Protein AF-A0A061N9K5-F1 (afdb_monomer_lite)

Sequence (114 aa):
MNNAGWIVTFFIIPFMNFFLPLLAFLDVSKKMAIKQLGEKDKKQNSLIIFWWVFFLFSMLMTMSSGFFTVENATISMIQNDALTTSLSEFTLFIAGILAIFVVRNLTNQQSNRT

pLDDT: mean 79.04, std 12.86, range [46.88, 95.19]

Foldseek 3Di:
DDPPVVCCVPPVVVVCVLCVVLVVLQVLLQVLCCVPPNPPDSPRPVLSVLLSVLLVQLVVLLVVLVPPPDPDQDPVNVVSSVVSNVVSVVSNVVSVVSVVVSVVVSVVSVVVVD

Secondary structure (DSSP, 8-state):
--THHHHIIIIIHHHHHHHHHHHHHHHHHHHHHHHHH-TT-----HHHHHHHHHHHHHHHHHHHHHTT--TT--HHHHHHHHHHHHHHHHHHHHHHHHHHHHHHHHHHHHHTT-

Radius of gyration: 19.5 Å; chains: 1; bounding box: 40×44×58 Å

Structure (mmCIF, N/CA/C/O backbone):
data_AF-A0A061N9K5-F1
#
_entry.id   AF-A0A061N9K5-F1
#
loop_
_atom_site.group_PDB
_atom_site.id
_atom_site.type_symbol
_atom_site.label_atom_id
_atom_site.label_alt_id
_atom_site.label_comp_id
_atom_site.label_asym_id
_atom_site.label_entity_id
_atom_site.label_seq_id
_atom_site.pdbx_PDB_ins_code
_atom_site.Cartn_x
_atom_site.Cartn_y
_atom_site.Cartn_z
_atom_site.occupancy
_atom_site.B_iso_or_equiv
_atom_site.auth_seq_id
_atom_site.auth_comp_id
_atom_site.auth_asym_id
_atom_site.auth_atom_id
_atom_site.pdbx_PDB_model_num
ATOM 1 N N . MET A 1 1 ? -13.269 -33.797 -12.655 1.00 46.88 1 MET A N 1
ATOM 2 C CA . MET A 1 1 ? -12.303 -33.422 -11.599 1.00 46.88 1 MET A CA 1
ATOM 3 C C . MET A 1 1 ? -12.294 -31.908 -11.484 1.00 46.88 1 MET A C 1
ATOM 5 O O . MET A 1 1 ? -12.190 -31.236 -12.500 1.00 46.88 1 MET A O 1
ATOM 9 N N . ASN A 1 2 ? -12.532 -31.394 -10.277 1.00 54.44 2 ASN A N 1
ATOM 10 C CA . ASN A 1 2 ? -12.756 -29.976 -9.993 1.00 54.44 2 ASN A CA 1
ATOM 11 C C . ASN A 1 2 ? -11.505 -29.132 -10.294 1.00 54.44 2 ASN A C 1
ATOM 13 O O . ASN A 1 2 ? -10.597 -29.047 -9.473 1.00 54.44 2 ASN A O 1
ATOM 17 N N . ASN A 1 3 ? -11.503 -28.449 -11.441 1.00 58.41 3 ASN A N 1
ATOM 18 C CA . ASN A 1 3 ? -10.505 -27.437 -11.819 1.00 58.41 3 ASN A CA 1
ATOM 19 C C . ASN A 1 3 ? -10.537 -26.171 -10.935 1.00 58.41 3 ASN A C 1
ATOM 21 O O . ASN A 1 3 ? -9.719 -25.272 -11.106 1.00 58.41 3 ASN A O 1
ATOM 25 N N . ALA A 1 4 ? -11.464 -26.093 -9.976 1.00 65.94 4 ALA A N 1
ATOM 26 C CA . ALA A 1 4 ? -11.614 -24.946 -9.08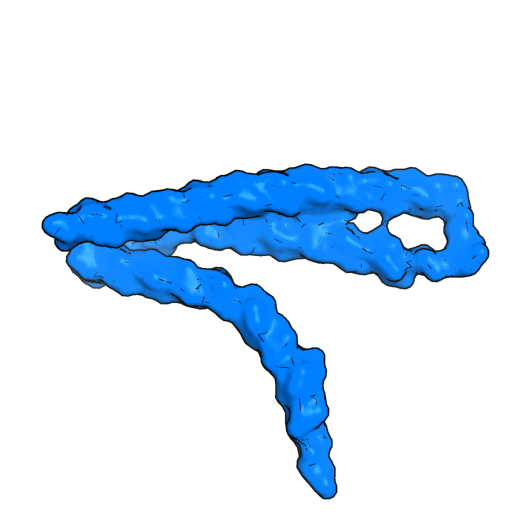8 1.00 65.94 4 ALA A CA 1
ATOM 27 C C . ALA A 1 4 ? -10.394 -24.726 -8.172 1.00 65.94 4 ALA A C 1
ATOM 29 O O . ALA A 1 4 ? -10.057 -23.582 -7.885 1.00 65.94 4 ALA A O 1
ATOM 30 N N . GLY A 1 5 ? -9.696 -25.793 -7.754 1.00 72.00 5 GLY A N 1
ATOM 31 C CA . GLY A 1 5 ? -8.554 -25.681 -6.834 1.00 72.00 5 GLY A CA 1
ATOM 32 C C . GLY A 1 5 ? -7.397 -24.849 -7.397 1.00 72.00 5 GLY A C 1
ATOM 33 O O . GLY A 1 5 ? -6.856 -23.996 -6.703 1.00 72.00 5 GLY A O 1
ATOM 34 N N . TRP A 1 6 ? -7.079 -25.021 -8.684 1.00 80.69 6 TRP A N 1
ATOM 35 C CA . TRP A 1 6 ? -6.009 -24.271 -9.348 1.00 80.69 6 TRP A CA 1
ATOM 36 C C . TRP A 1 6 ? -6.344 -22.785 -9.488 1.00 80.69 6 TRP A C 1
ATOM 38 O O . TRP A 1 6 ? -5.496 -21.936 -9.232 1.00 80.69 6 TRP A O 1
ATOM 48 N N . ILE A 1 7 ? -7.592 -22.451 -9.820 1.00 78.81 7 ILE A N 1
ATOM 49 C CA . ILE A 1 7 ? -8.024 -21.052 -9.941 1.00 78.81 7 ILE A CA 1
ATOM 50 C C . ILE A 1 7 ? -7.909 -20.335 -8.589 1.00 78.81 7 ILE A C 1
ATOM 52 O O . ILE A 1 7 ? -7.409 -19.211 -8.512 1.00 78.81 7 ILE A O 1
ATOM 56 N N . VAL A 1 8 ? -8.322 -21.008 -7.512 1.00 74.94 8 VAL A N 1
ATOM 57 C CA . VAL A 1 8 ? -8.235 -20.464 -6.154 1.00 74.94 8 VAL A CA 1
ATOM 58 C C . VAL A 1 8 ? -6.778 -20.203 -5.768 1.00 74.94 8 VAL A C 1
ATOM 60 O O . VAL A 1 8 ? -6.454 -19.098 -5.335 1.00 74.94 8 VAL A O 1
ATOM 63 N N . THR A 1 9 ? -5.889 -21.178 -5.963 1.00 80.69 9 THR A N 1
ATOM 64 C CA . THR A 1 9 ? -4.486 -21.065 -5.545 1.00 80.69 9 THR A CA 1
ATOM 65 C C . THR A 1 9 ? -3.685 -20.066 -6.380 1.00 80.69 9 THR A C 1
ATOM 67 O O . THR A 1 9 ? -2.907 -19.305 -5.811 1.00 80.69 9 THR A O 1
ATOM 70 N N . PHE A 1 10 ? -3.874 -20.035 -7.703 1.00 81.75 10 PHE A N 1
ATOM 71 C CA . PHE A 1 10 ? -3.048 -19.211 -8.596 1.00 81.75 10 PHE A CA 1
ATOM 72 C C . PHE A 1 10 ? -3.550 -17.780 -8.775 1.00 81.75 10 PHE A C 1
ATOM 74 O O . PHE A 1 10 ? -2.741 -16.894 -9.030 1.00 81.75 10 PHE A O 1
ATOM 81 N N . PHE A 1 11 ? -4.854 -17.534 -8.631 1.00 80.50 11 PHE A N 1
ATOM 82 C CA . PHE A 1 11 ? -5.424 -16.214 -8.912 1.00 80.50 11 PHE A CA 1
ATOM 83 C C . PHE A 1 11 ? -6.065 -15.587 -7.679 1.00 80.50 11 PHE A C 1
ATOM 85 O O . PHE A 1 11 ? -5.757 -14.445 -7.344 1.00 80.50 11 PHE A O 1
ATOM 92 N N . ILE A 1 12 ? -6.916 -16.328 -6.964 1.00 83.69 12 ILE A N 1
ATOM 93 C CA . ILE A 1 12 ? -7.702 -15.750 -5.864 1.00 83.69 12 ILE A CA 1
ATOM 94 C C . ILE A 1 12 ? -6.822 -15.447 -4.647 1.00 83.69 12 ILE A C 1
ATOM 96 O O . ILE A 1 12 ? -6.889 -14.340 -4.119 1.00 83.69 12 ILE A O 1
ATOM 100 N N . ILE A 1 13 ? -5.985 -16.391 -4.203 1.00 83.31 13 ILE A N 1
ATOM 101 C CA . ILE A 1 13 ? -5.138 -16.194 -3.013 1.00 83.31 13 ILE A CA 1
ATOM 102 C C . ILE A 1 13 ? -4.158 -15.020 -3.199 1.00 83.31 13 ILE A C 1
ATOM 104 O O . ILE A 1 13 ? -4.137 -14.146 -2.329 1.00 83.31 13 ILE A O 1
ATOM 108 N N . PRO A 1 14 ? -3.388 -14.919 -4.303 1.00 83.81 14 PRO A N 1
ATOM 109 C CA . PRO A 1 14 ? -2.489 -13.785 -4.512 1.00 83.81 14 PRO A CA 1
ATOM 110 C C . PRO A 1 14 ? -3.231 -12.451 -4.598 1.00 83.81 14 PRO A C 1
ATOM 112 O O . PRO A 1 14 ? -2.803 -11.474 -3.988 1.00 83.81 14 PRO A O 1
ATOM 115 N N . PHE A 1 15 ? -4.375 -12.418 -5.290 1.00 84.94 15 PHE A N 1
ATOM 116 C CA . PHE A 1 15 ? -5.197 -11.216 -5.398 1.00 84.94 15 PHE A CA 1
ATOM 117 C C . PHE A 1 15 ? -5.719 -10.760 -4.030 1.00 84.94 15 PHE A C 1
ATOM 119 O O . PHE A 1 15 ? -5.615 -9.589 -3.676 1.00 84.94 15 PHE A O 1
ATOM 126 N N . MET A 1 16 ? -6.227 -11.681 -3.210 1.00 86.19 16 MET A N 1
ATOM 127 C CA . MET A 1 16 ? -6.693 -11.351 -1.862 1.00 86.19 16 MET A CA 1
ATOM 128 C C . MET A 1 16 ? -5.546 -10.902 -0.953 1.00 86.19 16 MET A C 1
ATOM 130 O O . MET A 1 16 ? -5.685 -9.898 -0.258 1.00 86.19 16 MET A O 1
ATOM 134 N N . ASN A 1 17 ? -4.399 -11.586 -0.997 1.00 85.75 17 ASN A N 1
ATOM 135 C CA . ASN A 1 17 ? -3.196 -11.192 -0.257 1.00 85.75 17 ASN A CA 1
ATOM 136 C C . ASN A 1 17 ? -2.686 -9.812 -0.662 1.00 85.75 17 ASN A C 1
ATOM 138 O O . ASN A 1 17 ? -2.147 -9.096 0.179 1.00 85.75 17 ASN A O 1
ATOM 142 N N . PHE A 1 18 ? -2.911 -9.417 -1.912 1.00 87.38 18 PHE A N 1
ATOM 143 C CA . PHE A 1 18 ? -2.606 -8.077 -2.368 1.00 87.38 18 PHE A CA 1
ATOM 144 C C . PHE A 1 18 ? -3.501 -7.030 -1.689 1.00 87.38 18 PHE A C 1
ATOM 146 O O . PHE A 1 18 ? -2.978 -6.092 -1.113 1.00 87.38 18 PHE A O 1
ATOM 153 N N . PHE A 1 19 ? -4.828 -7.186 -1.651 1.00 90.19 19 PHE A N 1
ATOM 154 C CA . PHE A 1 19 ? -5.716 -6.178 -1.034 1.00 90.19 19 PHE A CA 1
ATOM 155 C C . PHE A 1 19 ? -5.836 -6.265 0.496 1.00 90.19 19 PHE A C 1
ATOM 157 O O . PHE A 1 19 ? -6.345 -5.337 1.132 1.00 90.19 19 PHE A O 1
ATOM 164 N N . LEU A 1 20 ? -5.380 -7.360 1.106 1.00 89.56 20 LEU A N 1
ATOM 165 C CA . LEU A 1 20 ? -5.501 -7.608 2.544 1.00 89.56 20 LEU A CA 1
ATOM 166 C C . LEU A 1 20 ? -4.926 -6.485 3.429 1.00 89.56 20 LEU A C 1
ATOM 168 O O . LEU A 1 20 ? -5.634 -6.057 4.343 1.00 89.56 20 LEU A O 1
ATOM 172 N N . PRO A 1 21 ? -3.716 -5.949 3.174 1.00 86.19 21 PRO A N 1
ATOM 173 C CA . PRO A 1 21 ? -3.168 -4.836 3.946 1.00 86.19 21 PRO A CA 1
ATOM 174 C C . PRO A 1 21 ? -4.072 -3.595 3.946 1.00 86.19 21 PRO A C 1
ATOM 176 O O . PRO A 1 21 ? -4.321 -3.014 5.003 1.00 86.19 21 PRO A O 1
ATOM 179 N N . LEU A 1 22 ? -4.626 -3.220 2.786 1.00 90.62 22 LEU A N 1
ATOM 180 C CA . LEU A 1 22 ? -5.566 -2.100 2.672 1.00 90.62 22 LEU A CA 1
ATOM 181 C C . LEU A 1 22 ? -6.813 -2.340 3.527 1.00 90.62 22 LEU A C 1
ATOM 183 O O . LEU A 1 22 ? -7.204 -1.480 4.318 1.00 90.62 22 LEU A O 1
ATOM 187 N N . LEU A 1 23 ? -7.442 -3.506 3.359 1.00 89.62 23 LEU A N 1
ATOM 188 C CA . LEU A 1 23 ? -8.670 -3.856 4.070 1.00 89.62 23 LEU A CA 1
ATOM 189 C C . LEU A 1 23 ? -8.446 -3.886 5.584 1.00 89.62 23 LEU A C 1
ATOM 191 O O . LEU A 1 23 ? -9.265 -3.350 6.329 1.00 89.62 23 LEU A O 1
ATOM 195 N N . ALA A 1 24 ? -7.318 -4.442 6.031 1.00 89.19 24 ALA A N 1
ATOM 196 C CA . ALA A 1 24 ? -6.946 -4.488 7.437 1.00 89.19 24 ALA A CA 1
ATOM 197 C C . ALA A 1 24 ? -6.788 -3.079 8.025 1.00 89.19 24 ALA A C 1
ATOM 199 O O . ALA A 1 24 ? -7.400 -2.771 9.046 1.00 89.19 24 ALA A O 1
ATOM 200 N N . PHE A 1 25 ? -6.035 -2.187 7.373 1.00 88.12 25 PHE A N 1
ATOM 201 C CA . PHE A 1 25 ? -5.854 -0.821 7.873 1.00 88.12 25 PHE A CA 1
ATOM 202 C C . PHE A 1 25 ? -7.154 -0.009 7.870 1.00 88.12 25 PHE A C 1
ATOM 204 O O . PHE A 1 25 ? -7.408 0.743 8.816 1.00 88.12 25 PHE A O 1
ATOM 211 N N . LEU A 1 26 ? -8.003 -0.173 6.853 1.00 88.75 26 LEU A N 1
ATOM 212 C CA . LEU A 1 26 ? -9.316 0.473 6.808 1.00 88.75 26 LEU A CA 1
ATOM 213 C C . LEU A 1 26 ? -10.251 -0.042 7.908 1.00 88.75 26 LEU A C 1
ATOM 215 O O . LEU A 1 26 ? -10.934 0.764 8.539 1.00 88.75 26 LEU A O 1
ATOM 219 N N . ASP A 1 27 ? -10.276 -1.351 8.169 1.00 86.69 27 ASP A N 1
ATOM 220 C CA . ASP A 1 27 ? -11.081 -1.939 9.244 1.00 86.69 27 ASP A CA 1
ATOM 221 C C . ASP A 1 27 ?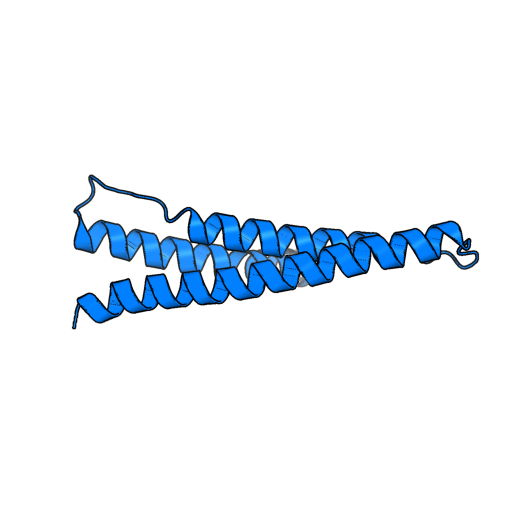 -10.615 -1.450 10.620 1.00 86.69 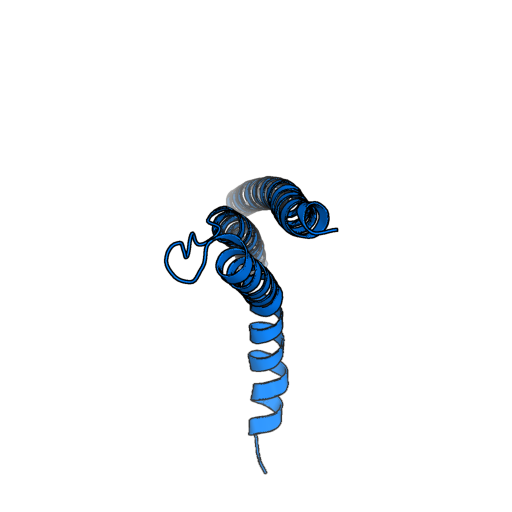27 ASP A C 1
ATOM 223 O O . ASP A 1 27 ? -11.420 -0.990 11.433 1.00 86.69 27 ASP A O 1
ATOM 227 N N . VAL A 1 28 ? -9.300 -1.448 10.847 1.00 86.00 28 VAL A N 1
ATOM 228 C CA . VAL A 1 28 ? -8.662 -0.907 12.052 1.00 86.00 28 VAL A CA 1
ATOM 229 C C . VAL A 1 28 ? -9.035 0.568 12.235 1.00 86.00 28 VAL A C 1
ATOM 231 O O . VAL A 1 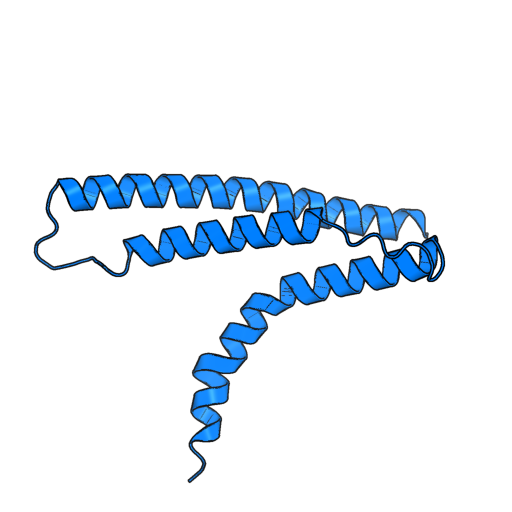28 ? -9.549 0.942 13.289 1.00 86.00 28 VAL A O 1
ATOM 234 N N . SER A 1 29 ? -8.888 1.395 11.197 1.00 84.12 29 SER A N 1
ATOM 235 C CA . SER A 1 29 ? -9.260 2.815 11.232 1.00 84.12 29 SER A CA 1
ATOM 236 C C . SER A 1 29 ? -10.756 3.030 11.486 1.00 84.12 29 SER A C 1
ATOM 238 O O . SER A 1 29 ? -11.130 3.904 12.268 1.00 84.12 29 SER A O 1
ATOM 240 N N . LYS A 1 30 ? -11.628 2.223 10.874 1.00 81.75 30 LYS A N 1
ATOM 241 C CA . LYS A 1 30 ? -13.083 2.314 11.044 1.00 81.75 30 LYS A CA 1
ATOM 242 C C . LYS A 1 30 ? -13.505 1.945 12.463 1.00 81.75 30 LYS A C 1
ATOM 244 O O . LYS A 1 30 ? -14.255 2.690 13.093 1.00 81.75 30 LYS A O 1
ATOM 249 N N . LYS A 1 31 ? -13.007 0.821 12.984 1.00 80.88 31 LYS A N 1
ATOM 250 C CA . LYS A 1 31 ? -13.235 0.396 14.374 1.00 80.88 31 LYS A CA 1
ATOM 251 C C . LYS A 1 31 ? -12.726 1.446 15.359 1.00 80.88 31 LYS A C 1
ATOM 253 O O . LYS A 1 31 ? -13.337 1.664 16.403 1.00 80.88 31 LYS A O 1
ATOM 258 N N . MET A 1 32 ? -11.632 2.128 15.021 1.00 76.56 32 MET A N 1
ATOM 259 C CA . MET A 1 32 ? -11.108 3.229 15.821 1.00 76.56 32 MET A CA 1
ATOM 260 C C . MET A 1 32 ? -12.016 4.454 15.823 1.00 76.56 32 MET A C 1
ATOM 262 O O . MET A 1 32 ? -12.288 4.953 16.915 1.00 76.56 32 MET A O 1
ATOM 266 N N . ALA A 1 33 ? -12.498 4.890 14.658 1.00 73.06 33 ALA A N 1
ATOM 267 C CA . ALA A 1 33 ? -13.370 6.054 14.519 1.00 73.06 33 ALA A CA 1
ATOM 268 C C . ALA A 1 33 ? -14.706 5.867 15.257 1.00 73.06 33 ALA A C 1
ATOM 270 O O . ALA A 1 33 ? -15.095 6.722 16.049 1.00 73.06 33 ALA A O 1
ATOM 271 N N . ILE A 1 34 ? -15.351 4.704 15.088 1.00 73.50 34 ILE A N 1
ATOM 272 C CA . ILE A 1 34 ? -16.622 4.373 15.760 1.00 73.50 34 ILE A CA 1
ATOM 273 C C . ILE A 1 34 ? -16.476 4.445 17.287 1.00 73.50 34 ILE A C 1
ATOM 275 O O . ILE A 1 34 ? -17.367 4.939 17.973 1.00 73.50 34 ILE A O 1
ATOM 279 N N . LYS A 1 35 ? -15.338 3.987 17.824 1.00 69.25 35 LYS A N 1
ATOM 280 C CA . LYS A 1 35 ? -15.081 3.962 19.270 1.00 69.25 35 LYS A CA 1
ATOM 281 C C . LYS A 1 35 ? -14.754 5.344 19.863 1.00 69.25 35 LYS A C 1
ATOM 283 O O . LYS A 1 35 ? -14.957 5.525 21.056 1.00 69.25 35 LYS A O 1
ATOM 288 N N . GLN A 1 36 ? -14.235 6.290 19.073 1.00 66.50 36 GLN A N 1
ATOM 289 C CA . GLN A 1 36 ? -13.831 7.625 19.550 1.00 66.50 36 GLN A CA 1
ATOM 290 C C . GLN A 1 36 ? -14.899 8.709 19.364 1.00 66.50 36 GLN A C 1
ATOM 292 O O . GLN A 1 36 ? -15.001 9.586 20.213 1.00 66.50 36 GLN A O 1
ATOM 297 N N . LEU A 1 37 ? -15.675 8.671 18.277 1.00 62.69 37 LEU A N 1
ATOM 298 C CA . LEU A 1 37 ? -16.591 9.762 17.904 1.00 62.69 37 LEU A CA 1
ATOM 299 C C . LEU A 1 37 ? -18.073 9.340 17.881 1.00 62.69 37 LEU A C 1
ATOM 301 O O . LEU A 1 37 ? -18.952 10.153 17.603 1.00 62.69 37 LEU A O 1
ATOM 305 N N . GLY A 1 38 ? -18.373 8.068 18.168 1.00 61.22 38 GLY A N 1
ATOM 306 C CA . GLY A 1 38 ? -19.690 7.488 17.899 1.00 61.22 38 GLY A CA 1
ATOM 307 C C . GLY A 1 38 ? -19.947 7.322 16.394 1.00 61.22 38 GLY A C 1
ATOM 308 O O . GLY A 1 38 ? -19.152 7.738 15.553 1.00 61.22 38 GLY A O 1
ATOM 309 N N . GLU A 1 39 ? -21.062 6.686 16.016 1.00 57.94 39 GLU A N 1
ATOM 310 C CA . GLU A 1 39 ? -21.348 6.325 14.611 1.00 57.94 39 GLU A CA 1
ATOM 311 C C . GLU A 1 39 ? -21.408 7.507 13.624 1.00 57.94 39 GLU A C 1
ATOM 313 O O . GLU A 1 39 ? -21.353 7.281 12.411 1.00 57.94 39 GLU A O 1
ATOM 318 N N . LYS A 1 40 ? -21.528 8.747 14.117 1.00 54.03 40 LYS A N 1
ATOM 319 C CA . LYS A 1 40 ? -21.800 9.934 13.297 1.00 54.03 40 LYS A CA 1
ATOM 320 C C . LYS A 1 40 ? -20.592 10.474 12.528 1.00 54.03 40 LYS A C 1
ATOM 322 O O . LYS A 1 40 ? -20.804 11.008 11.446 1.00 54.03 40 LYS A O 1
ATOM 327 N N . ASP A 1 41 ? -19.360 10.250 12.987 1.00 53.00 41 ASP A N 1
ATOM 328 C CA . ASP A 1 41 ? -18.151 10.717 12.289 1.00 53.00 41 ASP A CA 1
ATOM 329 C C . ASP A 1 41 ? -17.310 9.548 11.763 1.00 53.00 41 ASP A C 1
ATOM 331 O O . ASP A 1 41 ? -16.210 9.238 12.227 1.00 53.00 41 ASP A O 1
ATOM 335 N N . LYS A 1 42 ? -17.822 8.894 10.715 1.00 56.62 42 LYS A N 1
ATOM 336 C CA . LYS A 1 42 ? -17.039 7.976 9.872 1.00 56.62 42 LYS A CA 1
ATOM 337 C C . LYS A 1 42 ? -16.081 8.772 8.985 1.00 56.62 42 LYS A C 1
ATOM 339 O O . LYS A 1 42 ? -16.235 8.804 7.765 1.00 56.62 42 LYS A O 1
ATOM 344 N N . LYS A 1 43 ? -15.072 9.422 9.567 1.00 59.62 43 LYS A N 1
ATOM 345 C CA . LYS A 1 43 ? -14.015 10.037 8.759 1.00 59.62 43 LYS A CA 1
ATOM 346 C C . LYS A 1 43 ? -13.094 8.932 8.249 1.00 59.62 43 LYS A C 1
ATOM 348 O O . LYS A 1 43 ? -12.243 8.420 8.971 1.00 59.62 43 LYS A O 1
ATOM 353 N N . GLN A 1 44 ? -13.320 8.513 7.008 1.00 62.81 44 GLN A N 1
ATOM 354 C CA . GLN A 1 44 ? -12.474 7.540 6.328 1.00 62.81 44 GLN A CA 1
ATOM 355 C C . GLN A 1 44 ? -11.058 8.122 6.220 1.00 62.81 44 GLN A C 1
ATOM 357 O O . GLN A 1 44 ? -10.882 9.255 5.767 1.00 62.81 44 GLN A O 1
ATOM 362 N N . ASN A 1 45 ? -10.052 7.385 6.694 1.00 74.94 45 ASN A N 1
ATOM 363 C CA . ASN A 1 45 ? -8.681 7.882 6.742 1.00 74.94 45 ASN A CA 1
ATOM 364 C C . ASN A 1 45 ? -8.078 7.882 5.329 1.00 74.94 45 ASN A C 1
ATOM 366 O O . ASN A 1 45 ? -7.521 6.880 4.875 1.00 74.94 45 ASN A O 1
ATOM 370 N N . SER A 1 46 ? -8.223 9.011 4.628 1.00 83.94 46 SER A N 1
ATOM 371 C CA . SER A 1 46 ? -7.755 9.216 3.252 1.00 83.94 46 SER A CA 1
ATOM 372 C C . SER A 1 46 ? -6.267 8.912 3.080 1.00 83.94 46 SER A C 1
ATOM 374 O O . SER A 1 46 ? -5.864 8.468 2.011 1.00 83.94 46 SER A O 1
ATOM 376 N N . LEU A 1 47 ? -5.465 9.055 4.140 1.00 87.94 47 LEU A N 1
ATOM 377 C CA . LEU A 1 47 ? -4.042 8.714 4.153 1.00 87.94 47 LEU A CA 1
ATOM 378 C C . LEU A 1 47 ? -3.786 7.236 3.802 1.00 87.94 47 LEU A C 1
ATOM 380 O O . LEU A 1 47 ? -2.847 6.939 3.070 1.00 87.94 47 LEU A O 1
ATOM 384 N N . ILE A 1 48 ? -4.636 6.319 4.280 1.00 89.00 48 ILE A N 1
ATOM 385 C CA . ILE A 1 48 ? -4.533 4.878 3.985 1.00 89.00 48 ILE A CA 1
ATOM 386 C C . ILE A 1 48 ? -4.791 4.632 2.495 1.00 89.00 48 ILE A C 1
ATOM 388 O O . ILE A 1 48 ? -4.095 3.844 1.860 1.00 89.00 48 ILE A O 1
ATOM 392 N N . ILE A 1 49 ? -5.771 5.339 1.925 1.00 90.25 49 ILE A N 1
ATOM 393 C CA . ILE A 1 49 ? -6.109 5.237 0.503 1.00 90.25 49 ILE A CA 1
ATOM 394 C C . ILE A 1 49 ? -4.965 5.801 -0.346 1.00 90.25 49 ILE A C 1
ATOM 396 O O . ILE A 1 49 ? -4.539 5.144 -1.288 1.00 90.25 49 ILE A O 1
ATOM 400 N N . PHE A 1 50 ? -4.422 6.971 0.010 1.00 91.50 50 PHE A N 1
ATOM 401 C CA . PHE A 1 50 ? -3.276 7.557 -0.690 1.00 91.50 50 PHE A CA 1
ATOM 402 C C . PHE A 1 50 ? -2.061 6.638 -0.661 1.00 91.50 50 PHE A C 1
ATOM 404 O O . PHE A 1 50 ? -1.492 6.360 -1.711 1.00 91.50 50 PHE A O 1
ATOM 411 N N . TRP A 1 51 ? -1.699 6.115 0.512 1.00 93.75 51 TRP A N 1
ATOM 412 C CA . TRP A 1 51 ? -0.628 5.129 0.636 1.00 93.75 51 TRP A CA 1
ATOM 413 C C . TRP A 1 51 ? -0.817 3.965 -0.346 1.00 93.75 51 TRP A C 1
ATOM 415 O O . TRP A 1 51 ? 0.094 3.635 -1.104 1.00 93.75 51 TRP A O 1
ATOM 425 N N . TRP A 1 52 ? -2.020 3.389 -0.370 1.00 93.19 52 TRP A N 1
ATOM 426 C CA . TRP A 1 52 ? -2.315 2.240 -1.213 1.00 93.19 52 TRP A CA 1
ATOM 427 C C . TRP A 1 52 ? -2.276 2.556 -2.706 1.00 93.19 52 TRP A C 1
ATOM 429 O O . TRP A 1 52 ? -1.748 1.771 -3.488 1.00 93.19 52 TRP A O 1
ATOM 439 N N . VAL A 1 53 ? -2.799 3.715 -3.109 1.00 92.56 53 VAL A N 1
ATOM 440 C CA . VAL A 1 53 ? -2.781 4.159 -4.508 1.00 92.56 53 VAL A CA 1
ATOM 441 C C . VAL A 1 53 ? -1.349 4.385 -4.990 1.00 92.56 53 VAL A C 1
ATOM 443 O O . VAL A 1 53 ? -1.008 3.926 -6.075 1.00 92.56 53 VAL A O 1
ATOM 446 N N . PHE A 1 54 ? -0.495 5.031 -4.190 1.00 91.62 54 PHE A N 1
ATOM 447 C CA . PHE A 1 54 ? 0.917 5.229 -4.544 1.00 91.62 54 PHE A CA 1
ATOM 448 C C . PHE A 1 54 ? 1.675 3.900 -4.627 1.00 91.62 54 PHE A C 1
ATOM 450 O O . PHE A 1 54 ? 2.440 3.682 -5.565 1.00 91.62 54 PHE A O 1
ATOM 457 N N . PHE A 1 55 ? 1.421 2.985 -3.689 1.00 90.94 55 PHE A N 1
ATOM 458 C CA . PHE A 1 55 ? 1.989 1.641 -3.734 1.00 90.94 55 PHE A CA 1
ATOM 459 C C . PHE A 1 55 ? 1.564 0.887 -5.005 1.00 90.94 55 PHE A C 1
ATOM 461 O O . PHE A 1 55 ? 2.419 0.413 -5.754 1.00 90.94 55 PHE A O 1
ATOM 468 N N . LEU A 1 56 ? 0.262 0.851 -5.307 1.00 91.75 56 LEU A N 1
ATOM 469 C CA . LEU A 1 56 ? -0.276 0.227 -6.518 1.00 91.75 56 LEU A CA 1
ATOM 470 C C . LEU A 1 56 ? 0.321 0.849 -7.785 1.00 91.75 56 LEU A C 1
ATOM 472 O O . LEU A 1 56 ? 0.711 0.128 -8.698 1.00 91.75 56 LEU A O 1
ATOM 476 N N . PHE A 1 57 ? 0.413 2.178 -7.837 1.00 89.44 57 PHE A N 1
ATOM 477 C CA . PHE A 1 57 ? 0.968 2.890 -8.983 1.00 89.44 57 PHE A CA 1
ATOM 478 C C . PHE A 1 57 ? 2.431 2.517 -9.230 1.00 89.44 57 PHE A C 1
ATOM 480 O O . PHE A 1 57 ? 2.789 2.221 -10.368 1.00 89.44 57 PHE A O 1
ATOM 487 N N . SER A 1 58 ? 3.256 2.456 -8.177 1.00 88.50 58 SER A N 1
ATOM 488 C CA . SER A 1 58 ? 4.646 2.000 -8.309 1.00 88.50 58 SER A CA 1
ATOM 489 C C . SER A 1 58 ? 4.714 0.576 -8.868 1.00 88.50 58 SER A C 1
ATOM 491 O O . SER A 1 58 ? 5.411 0.314 -9.844 1.00 88.50 58 SER A O 1
ATOM 493 N N . MET A 1 59 ? 3.887 -0.333 -8.351 1.00 86.06 59 MET A N 1
ATOM 494 C CA . MET A 1 59 ? 3.857 -1.712 -8.826 1.00 86.06 59 MET A CA 1
ATOM 495 C C . MET A 1 59 ? 3.459 -1.806 -10.306 1.00 86.06 59 MET A C 1
ATOM 497 O O . MET A 1 59 ? 4.114 -2.518 -11.065 1.00 86.06 59 MET A O 1
ATOM 501 N N . LEU A 1 60 ? 2.425 -1.073 -10.734 1.00 87.50 60 LEU A N 1
ATOM 502 C CA . LEU A 1 60 ? 1.981 -1.051 -12.132 1.00 87.50 60 LEU A CA 1
ATOM 503 C C . LEU A 1 60 ? 3.067 -0.510 -13.069 1.00 87.50 60 LEU A C 1
ATOM 505 O O . LEU A 1 60 ? 3.279 -1.075 -14.142 1.00 87.50 60 LEU A O 1
ATOM 509 N N . MET A 1 61 ? 3.788 0.532 -12.647 1.00 83.94 61 MET A N 1
ATOM 510 C CA . MET A 1 61 ? 4.912 1.077 -13.410 1.00 83.94 61 MET A CA 1
ATOM 511 C C . MET A 1 61 ? 6.032 0.045 -13.572 1.00 83.94 61 MET A C 1
ATOM 513 O O . MET A 1 61 ? 6.504 -0.162 -14.687 1.00 83.94 61 MET A O 1
ATOM 517 N N . THR A 1 62 ? 6.385 -0.689 -12.513 1.00 81.50 62 THR A N 1
ATOM 518 C CA . THR A 1 62 ? 7.375 -1.779 -12.596 1.00 81.50 62 THR A CA 1
ATOM 519 C C . THR A 1 62 ? 6.914 -2.935 -13.483 1.00 81.50 62 THR A C 1
ATOM 521 O O . THR A 1 62 ? 7.709 -3.514 -14.214 1.00 81.50 62 THR A O 1
ATOM 524 N N . MET A 1 63 ? 5.631 -3.304 -13.444 1.00 77.06 63 MET A N 1
ATOM 525 C CA . MET A 1 63 ? 5.124 -4.387 -14.295 1.00 77.06 63 MET A CA 1
ATOM 526 C C . MET A 1 63 ? 5.134 -4.010 -15.781 1.00 77.06 63 MET A C 1
ATOM 528 O O . MET A 1 63 ? 5.256 -4.892 -16.629 1.00 77.06 63 MET A O 1
ATOM 532 N N . SER A 1 64 ? 5.034 -2.716 -16.102 1.00 72.44 64 SER A N 1
ATOM 533 C CA . SER A 1 64 ? 5.036 -2.237 -17.486 1.00 72.44 64 SER A CA 1
ATOM 534 C C . SER A 1 64 ? 6.404 -2.331 -18.175 1.00 72.44 64 SER A C 1
ATOM 536 O O . SER A 1 64 ? 6.438 -2.548 -19.384 1.00 72.44 64 SER A O 1
ATOM 538 N N . SER A 1 65 ? 7.516 -2.260 -17.432 1.00 63.25 65 SER A N 1
ATOM 539 C CA . SER A 1 65 ? 8.874 -2.366 -17.994 1.00 63.25 65 SER A CA 1
ATOM 540 C C . SER A 1 65 ? 9.308 -3.816 -18.254 1.00 63.25 65 SER A C 1
ATOM 542 O O . SER A 1 65 ? 10.048 -4.092 -19.191 1.00 63.25 65 SER A O 1
ATOM 544 N N . GLY A 1 66 ? 8.806 -4.783 -17.477 1.00 55.31 66 GLY A N 1
ATOM 545 C CA . GLY A 1 66 ? 9.181 -6.198 -17.613 1.00 55.31 66 GLY A CA 1
ATOM 546 C C . GLY A 1 66 ? 8.474 -6.971 -18.736 1.00 55.31 66 GLY A C 1
ATOM 547 O O . GLY A 1 66 ? 8.923 -8.055 -19.094 1.00 55.31 66 GLY A O 1
ATOM 548 N N . PHE A 1 67 ? 7.372 -6.450 -19.287 1.00 53.78 67 PHE A N 1
ATOM 549 C CA . PHE A 1 67 ? 6.531 -7.174 -20.256 1.00 53.78 67 PHE A CA 1
ATOM 550 C C . PHE A 1 67 ? 7.000 -7.035 -21.718 1.00 53.78 67 PHE A C 1
ATOM 552 O O . PHE A 1 67 ? 6.595 -7.824 -22.569 1.00 53.78 67 PHE A O 1
ATOM 559 N N . PHE A 1 68 ? 7.850 -6.045 -22.016 1.00 52.66 68 PHE A N 1
ATOM 560 C CA . PHE A 1 68 ? 8.301 -5.703 -23.373 1.00 52.66 68 PHE A CA 1
ATOM 561 C C . PHE A 1 68 ? 9.790 -5.984 -23.625 1.00 52.66 68 PHE A C 1
ATOM 563 O O . PHE A 1 68 ? 10.358 -5.443 -24.574 1.00 52.66 68 PHE A O 1
ATOM 570 N N . THR A 1 69 ? 10.433 -6.845 -22.832 1.00 54.47 69 THR A N 1
ATOM 571 C CA . THR A 1 69 ? 11.798 -7.335 -23.094 1.00 54.47 69 THR A CA 1
ATOM 572 C C . THR A 1 69 ? 11.808 -8.256 -24.318 1.00 54.47 69 THR A C 1
ATOM 574 O O . THR A 1 69 ? 11.874 -9.478 -24.236 1.00 54.47 69 THR A O 1
ATOM 577 N N . VAL A 1 70 ? 11.690 -7.642 -25.492 1.00 58.19 70 VAL A N 1
ATOM 578 C CA . VAL A 1 70 ? 11.822 -8.282 -26.797 1.00 58.19 70 VAL A CA 1
ATOM 579 C C . VAL A 1 70 ? 13.311 -8.386 -27.119 1.00 58.19 70 VAL A C 1
ATOM 581 O O . VAL A 1 70 ? 14.073 -7.450 -26.887 1.00 58.19 70 VAL A O 1
ATOM 584 N N . GLU A 1 71 ? 13.713 -9.509 -27.707 1.00 56.50 71 GLU A N 1
ATOM 585 C CA . GLU A 1 71 ? 15.085 -9.890 -28.090 1.00 56.50 71 GLU A CA 1
ATOM 586 C C . GLU A 1 71 ? 15.832 -8.847 -28.969 1.00 56.50 71 GLU A C 1
ATOM 588 O O . GLU A 1 71 ? 17.043 -8.932 -29.132 1.00 56.50 71 GLU A O 1
ATOM 593 N N . ASN A 1 72 ? 15.134 -7.809 -29.461 1.00 59.97 72 ASN A N 1
ATOM 594 C CA . ASN A 1 72 ? 15.658 -6.670 -30.231 1.00 59.97 72 ASN A CA 1
ATOM 595 C C . ASN A 1 72 ? 15.344 -5.308 -29.571 1.00 59.97 72 ASN A C 1
ATOM 597 O O . ASN A 1 72 ? 14.840 -4.388 -30.226 1.00 59.97 72 ASN A O 1
ATOM 601 N N . ALA A 1 73 ? 15.588 -5.170 -28.267 1.00 63.91 73 ALA A N 1
ATOM 602 C CA . ALA A 1 73 ? 15.366 -3.912 -27.556 1.00 63.91 73 ALA A CA 1
ATOM 603 C C . ALA A 1 73 ? 16.173 -2.761 -28.196 1.00 63.91 73 ALA A C 1
ATOM 605 O O . ALA A 1 73 ? 17.402 -2.777 -28.245 1.00 63.91 73 ALA A O 1
ATOM 606 N N . THR A 1 74 ? 15.473 -1.747 -28.710 1.00 73.75 74 THR A N 1
ATOM 607 C CA . THR A 1 74 ? 16.097 -0.542 -29.285 1.00 73.75 74 THR A CA 1
ATOM 608 C C . THR A 1 74 ? 16.615 0.369 -28.163 1.00 73.75 74 THR A C 1
ATOM 610 O O . THR A 1 74 ? 16.060 0.367 -27.068 1.00 73.75 74 THR A O 1
ATOM 613 N N . ILE A 1 75 ? 17.624 1.215 -28.424 1.00 77.12 75 ILE A N 1
ATOM 614 C CA . ILE A 1 75 ? 18.156 2.194 -27.445 1.00 77.12 75 ILE A CA 1
ATOM 615 C C . ILE A 1 75 ? 17.030 3.025 -26.799 1.00 77.12 75 ILE A C 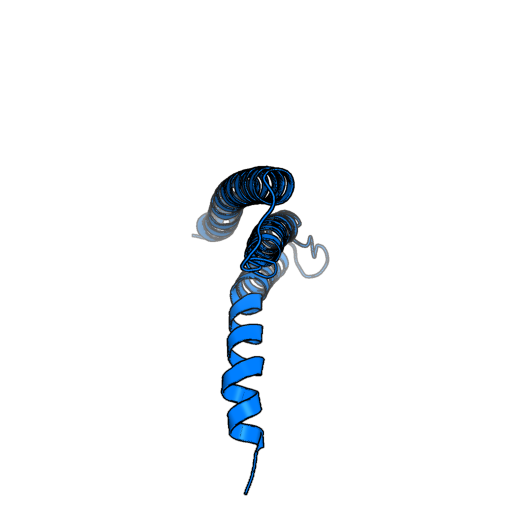1
ATOM 617 O O . ILE A 1 75 ? 17.037 3.254 -25.592 1.00 77.12 75 ILE A O 1
ATOM 621 N N . SER A 1 76 ? 16.023 3.422 -27.581 1.00 74.75 76 SER A N 1
ATOM 622 C CA . SER A 1 76 ? 14.851 4.156 -27.090 1.00 74.75 76 SER A CA 1
ATOM 623 C C . SER A 1 76 ? 13.980 3.349 -26.118 1.00 74.75 76 SER A C 1
ATOM 625 O O . SER A 1 76 ? 13.399 3.934 -25.209 1.00 74.75 76 SER A O 1
ATOM 627 N N . MET A 1 77 ? 13.903 2.021 -26.271 1.00 75.62 77 MET A N 1
ATOM 628 C CA . MET A 1 77 ? 13.181 1.146 -25.337 1.00 75.62 77 MET A CA 1
ATOM 629 C C . MET A 1 77 ? 13.914 1.083 -23.995 1.00 75.62 77 MET A C 1
ATOM 631 O O . MET A 1 77 ? 13.300 1.312 -22.962 1.00 75.62 77 MET A O 1
ATOM 635 N N . ILE A 1 78 ? 15.243 0.923 -24.018 1.00 78.94 78 ILE A N 1
ATOM 636 C CA . ILE A 1 78 ? 16.077 0.897 -22.804 1.00 78.94 78 ILE A CA 1
ATOM 637 C C . ILE A 1 78 ? 15.975 2.221 -22.029 1.00 78.94 78 ILE A C 1
ATOM 639 O O . ILE A 1 78 ? 15.873 2.225 -20.804 1.00 78.94 78 ILE A O 1
ATOM 643 N N . GLN A 1 79 ? 15.981 3.360 -22.728 1.00 81.31 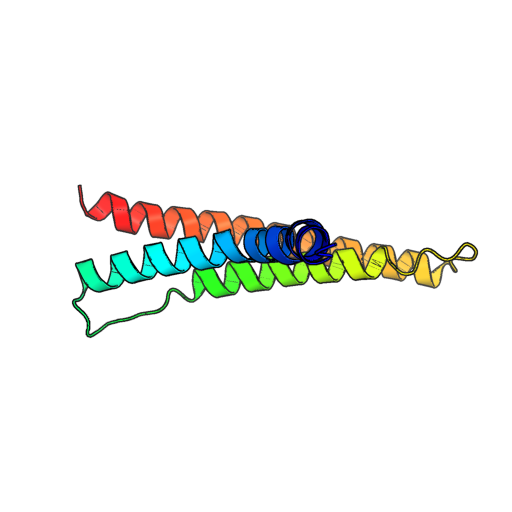79 GLN A N 1
ATOM 644 C CA . GLN A 1 79 ? 15.808 4.671 -22.091 1.00 81.31 79 GLN A CA 1
ATOM 645 C C . GLN A 1 79 ? 14.430 4.816 -21.438 1.00 81.31 79 GLN A C 1
ATOM 647 O O . GLN A 1 79 ? 14.328 5.337 -20.328 1.00 81.31 79 GLN A O 1
ATOM 652 N N . ASN A 1 80 ? 13.376 4.341 -22.104 1.00 82.12 80 ASN A N 1
ATOM 653 C CA . ASN A 1 80 ? 12.029 4.361 -21.549 1.00 82.12 80 ASN A CA 1
ATOM 654 C C . ASN A 1 80 ? 11.898 3.435 -20.327 1.00 82.12 80 ASN A C 1
ATOM 656 O O . ASN A 1 80 ? 11.313 3.826 -19.318 1.00 82.12 80 ASN A O 1
ATOM 660 N N . ASP A 1 81 ? 12.500 2.247 -20.366 1.00 82.31 81 ASP A N 1
ATOM 661 C CA . ASP A 1 81 ? 12.521 1.315 -19.234 1.00 82.31 81 ASP A CA 1
ATOM 662 C C . ASP A 1 81 ? 13.263 1.902 -18.032 1.00 82.31 81 ASP A C 1
ATOM 664 O O . ASP A 1 81 ? 12.794 1.804 -16.898 1.00 82.31 81 ASP A O 1
ATOM 668 N N . ALA A 1 82 ? 14.388 2.582 -18.263 1.00 83.69 82 ALA A N 1
ATOM 669 C CA . ALA A 1 82 ? 15.114 3.271 -17.202 1.00 83.69 82 ALA A CA 1
ATOM 670 C C . ALA A 1 82 ? 14.266 4.388 -16.568 1.00 83.69 82 ALA A C 1
ATOM 672 O O . ALA A 1 82 ? 14.184 4.476 -15.343 1.00 83.69 82 ALA A O 1
ATOM 673 N N . LEU A 1 83 ? 13.582 5.204 -17.382 1.00 85.75 83 LEU A N 1
ATOM 674 C CA . LEU A 1 83 ? 12.719 6.287 -16.895 1.00 85.75 83 LEU A CA 1
ATOM 675 C C . LEU A 1 83 ? 11.516 5.765 -16.102 1.00 85.75 83 LEU A C 1
ATOM 677 O O . LEU A 1 83 ? 11.231 6.262 -15.011 1.00 85.75 83 LEU A O 1
ATOM 681 N N . THR A 1 84 ? 10.817 4.759 -16.629 1.00 84.81 84 THR A N 1
ATOM 682 C CA . THR A 1 84 ? 9.664 4.138 -15.959 1.00 84.81 84 THR A CA 1
ATOM 683 C C . THR A 1 84 ? 10.076 3.444 -14.661 1.00 84.81 84 THR A C 1
ATOM 685 O O . THR A 1 84 ? 9.384 3.584 -13.650 1.00 84.81 84 THR A O 1
ATOM 688 N N . THR A 1 85 ? 11.238 2.785 -14.640 1.00 86.62 85 THR A N 1
ATOM 689 C CA . THR A 1 85 ? 11.799 2.156 -13.435 1.00 86.62 85 THR A CA 1
ATOM 690 C C . THR A 1 85 ? 12.166 3.198 -12.383 1.00 86.62 85 THR A C 1
ATOM 692 O O . THR A 1 85 ? 11.729 3.081 -11.242 1.00 86.62 85 THR A O 1
ATOM 695 N N . SER A 1 86 ? 12.874 4.272 -12.752 1.00 88.19 86 SER A N 1
ATOM 696 C CA . SER A 1 86 ? 13.191 5.362 -11.816 1.00 88.19 86 SER A CA 1
ATOM 697 C C . SER A 1 86 ? 11.933 6.024 -11.244 1.00 88.19 86 SER A C 1
ATOM 699 O O . SER A 1 86 ? 11.873 6.316 -10.049 1.00 88.19 86 SER A O 1
ATOM 701 N N . LEU A 1 87 ? 10.901 6.234 -12.070 1.00 88.12 87 LEU A N 1
ATOM 702 C CA . LEU A 1 87 ? 9.625 6.781 -11.608 1.00 88.12 87 LEU A CA 1
ATOM 703 C C . LEU A 1 87 ? 8.912 5.820 -10.647 1.00 88.12 87 LEU A C 1
ATOM 705 O O . LEU A 1 87 ? 8.342 6.260 -9.643 1.00 88.12 87 LEU A O 1
ATOM 709 N N . SER A 1 88 ? 8.957 4.519 -10.936 1.00 90.50 88 SER A N 1
ATOM 710 C CA . SER A 1 88 ? 8.420 3.486 -10.055 1.00 90.50 88 SER A CA 1
ATOM 711 C C . SER A 1 88 ? 9.121 3.479 -8.699 1.00 90.50 88 SER A C 1
ATOM 713 O O . SER A 1 88 ? 8.453 3.597 -7.674 1.00 90.50 88 SER A O 1
ATOM 715 N N . GLU A 1 89 ? 10.454 3.415 -8.679 1.00 90.62 89 GLU A N 1
ATOM 716 C CA . GLU A 1 89 ? 11.253 3.399 -7.450 1.00 90.62 89 GLU A CA 1
ATOM 717 C C . GLU A 1 89 ? 11.018 4.653 -6.607 1.00 90.62 89 GLU A C 1
ATOM 719 O O . GLU A 1 89 ? 10.817 4.569 -5.393 1.00 90.62 89 GLU A O 1
ATOM 724 N N . PHE A 1 90 ? 10.958 5.821 -7.249 1.00 92.62 90 PHE A N 1
ATOM 725 C CA . PHE A 1 90 ? 10.641 7.073 -6.573 1.00 92.62 90 PHE A CA 1
ATOM 726 C C . PHE A 1 90 ? 9.228 7.063 -5.972 1.00 92.62 90 PHE A C 1
ATOM 728 O O . PHE A 1 90 ? 9.024 7.460 -4.822 1.00 92.62 90 PHE A O 1
ATOM 735 N N . THR A 1 91 ? 8.241 6.560 -6.715 1.00 91.88 91 THR A N 1
ATOM 736 C CA . THR A 1 91 ? 6.868 6.422 -6.208 1.00 91.88 91 THR A CA 1
ATOM 737 C C . THR A 1 91 ? 6.808 5.418 -5.055 1.00 91.88 91 THR A C 1
ATOM 739 O O . THR A 1 91 ? 6.137 5.672 -4.054 1.00 91.88 91 THR A O 1
ATOM 742 N N . LEU A 1 92 ? 7.537 4.304 -5.147 1.00 92.00 92 LEU A N 1
ATOM 743 C CA . LEU A 1 92 ? 7.625 3.298 -4.094 1.00 92.00 92 LEU A CA 1
ATOM 744 C C . LEU A 1 92 ? 8.254 3.882 -2.824 1.00 92.00 92 LEU A C 1
ATOM 746 O O . LEU A 1 92 ? 7.776 3.617 -1.722 1.00 92.00 92 LEU A O 1
ATOM 750 N N . PHE A 1 93 ? 9.273 4.729 -2.966 1.00 95.12 93 PHE A N 1
ATOM 751 C CA . PHE A 1 93 ? 9.863 5.461 -1.851 1.00 95.12 93 PHE A CA 1
ATOM 752 C C . PHE A 1 93 ? 8.836 6.373 -1.159 1.00 95.12 93 PHE A C 1
ATOM 754 O O . PHE A 1 93 ? 8.691 6.326 0.066 1.00 95.12 93 PHE A O 1
ATOM 761 N N . ILE A 1 94 ? 8.052 7.138 -1.930 1.00 93.50 94 ILE A N 1
ATOM 762 C CA . ILE A 1 94 ? 6.948 7.953 -1.394 1.00 93.50 94 ILE A CA 1
ATOM 763 C C . ILE A 1 94 ? 5.906 7.070 -0.695 1.00 93.50 94 ILE A C 1
ATOM 765 O O . ILE A 1 94 ? 5.465 7.393 0.411 1.00 93.50 94 ILE A O 1
ATOM 769 N N . ALA A 1 95 ? 5.535 5.939 -1.298 1.00 92.06 95 ALA A N 1
ATOM 770 C CA . ALA A 1 95 ? 4.617 4.980 -0.693 1.00 92.06 95 ALA A CA 1
ATOM 771 C C . ALA A 1 95 ? 5.165 4.447 0.642 1.00 92.06 95 ALA A C 1
ATOM 773 O O . ALA A 1 95 ? 4.421 4.360 1.614 1.00 92.06 95 ALA A O 1
ATOM 774 N N . GLY A 1 96 ? 6.467 4.167 0.738 1.00 91.69 96 GLY A N 1
ATOM 775 C CA . GLY A 1 96 ? 7.126 3.779 1.987 1.00 91.69 96 GLY A CA 1
ATOM 776 C C . GLY A 1 96 ? 7.009 4.851 3.076 1.00 91.69 96 GLY A C 1
ATOM 777 O O . GLY A 1 96 ? 6.638 4.547 4.211 1.00 91.69 96 GLY A O 1
ATOM 778 N N . ILE A 1 97 ? 7.231 6.121 2.728 1.00 95.19 97 ILE A N 1
ATOM 779 C CA . ILE A 1 97 ? 7.042 7.250 3.653 1.00 95.19 97 ILE A CA 1
ATOM 780 C C . ILE A 1 97 ? 5.581 7.336 4.122 1.00 95.19 97 ILE A C 1
ATOM 782 O O . ILE A 1 97 ? 5.315 7.458 5.321 1.00 95.19 97 ILE A O 1
ATOM 786 N N . LEU A 1 98 ? 4.619 7.231 3.200 1.00 91.44 98 LEU A N 1
ATOM 787 C CA . LEU A 1 98 ? 3.193 7.223 3.534 1.00 91.44 98 LEU A CA 1
ATOM 788 C C . LEU A 1 98 ? 2.826 6.042 4.441 1.00 91.44 98 LEU A C 1
ATOM 790 O O . LEU A 1 98 ? 2.047 6.225 5.374 1.00 91.44 98 LEU A O 1
ATOM 794 N N . ALA A 1 99 ? 3.424 4.867 4.231 1.00 90.19 99 ALA A N 1
ATOM 795 C CA . ALA A 1 99 ? 3.222 3.696 5.081 1.00 90.19 99 ALA A CA 1
ATOM 796 C C . ALA A 1 99 ? 3.639 3.983 6.530 1.00 90.19 99 ALA A C 1
ATOM 798 O O . ALA A 1 99 ? 2.890 3.693 7.464 1.00 90.19 99 ALA A O 1
ATOM 799 N N . ILE A 1 100 ? 4.798 4.623 6.722 1.00 93.06 100 ILE A N 1
ATOM 800 C CA . ILE A 1 100 ? 5.275 5.037 8.048 1.00 93.06 100 ILE A CA 1
ATOM 801 C C . ILE A 1 100 ? 4.265 5.985 8.701 1.00 93.06 100 ILE A C 1
ATOM 803 O O . ILE A 1 100 ? 3.941 5.820 9.879 1.00 93.06 100 ILE A O 1
ATOM 807 N N . PHE A 1 101 ? 3.734 6.957 7.956 1.00 91.19 101 PHE A N 1
ATOM 808 C CA . PHE A 1 101 ? 2.717 7.869 8.480 1.00 91.19 101 PHE A CA 1
ATOM 809 C C . PHE A 1 101 ? 1.403 7.164 8.821 1.00 91.19 101 PHE A C 1
ATOM 811 O O . PHE A 1 101 ? 0.823 7.464 9.864 1.00 91.19 101 PHE A O 1
ATOM 818 N N . VAL A 1 102 ? 0.946 6.216 7.996 1.00 88.81 102 VAL A N 1
ATOM 819 C CA . VAL A 1 102 ? -0.248 5.400 8.266 1.00 88.81 102 VAL A CA 1
ATOM 820 C C . VAL A 1 102 ? -0.077 4.637 9.571 1.00 88.81 102 VAL A C 1
ATOM 822 O O . VAL A 1 102 ? -0.924 4.757 10.457 1.00 88.81 102 VAL A O 1
ATOM 825 N N . VAL A 1 103 ? 1.036 3.917 9.722 1.00 89.50 103 VAL A N 1
ATOM 826 C CA . VAL A 1 103 ? 1.319 3.136 10.930 1.00 89.50 103 VAL A CA 1
ATOM 827 C C . VAL A 1 103 ? 1.408 4.052 12.145 1.00 89.50 103 VAL A C 1
ATOM 829 O O . VAL A 1 103 ? 0.707 3.816 13.120 1.00 89.50 103 VAL A O 1
ATOM 832 N N . ARG A 1 104 ? 2.178 5.147 12.081 1.00 88.06 104 ARG A N 1
ATOM 833 C CA . ARG A 1 104 ? 2.282 6.109 13.193 1.00 88.06 104 ARG A CA 1
ATOM 834 C C . ARG A 1 104 ? 0.929 6.692 13.587 1.00 88.06 104 ARG A C 1
ATOM 836 O O . ARG A 1 104 ? 0.638 6.798 14.773 1.00 88.06 104 ARG A O 1
ATOM 843 N N . ASN A 1 105 ? 0.097 7.059 12.613 1.00 85.19 105 ASN A N 1
ATOM 844 C CA . ASN A 1 105 ? -1.231 7.604 12.872 1.00 85.19 105 ASN A CA 1
ATOM 845 C C . ASN A 1 105 ? -2.120 6.569 13.578 1.00 85.19 105 ASN A C 1
ATOM 847 O O . ASN A 1 105 ? -2.693 6.867 14.623 1.00 85.19 105 ASN A O 1
ATOM 851 N N . LEU A 1 106 ? -2.169 5.335 13.070 1.00 83.88 106 LEU A N 1
ATOM 852 C CA . LEU A 1 106 ? -2.937 4.256 13.692 1.00 83.88 106 LEU A CA 1
ATOM 853 C C . LEU A 1 106 ? -2.418 3.910 15.096 1.00 83.88 106 LEU A C 1
ATOM 855 O O . LEU A 1 106 ? -3.219 3.762 16.017 1.00 83.88 106 LEU A O 1
ATOM 859 N N . THR A 1 107 ? -1.099 3.857 15.292 1.00 86.12 107 THR A N 1
ATOM 860 C CA . THR A 1 107 ? -0.484 3.619 16.605 1.00 86.12 107 THR A CA 1
ATOM 861 C C . THR A 1 107 ? -0.802 4.742 17.586 1.00 86.12 107 THR A C 1
ATOM 863 O O . THR A 1 107 ? -1.160 4.466 18.724 1.00 86.12 107 THR A O 1
ATOM 866 N N . ASN A 1 108 ? -0.751 6.009 17.170 1.00 82.25 108 ASN A N 1
ATOM 867 C CA . ASN A 1 108 ? -1.118 7.135 18.035 1.00 82.25 108 ASN A CA 1
ATOM 868 C C . ASN A 1 108 ? -2.609 7.107 18.395 1.00 82.25 108 ASN A C 1
ATOM 870 O O . ASN A 1 108 ? -2.978 7.359 19.542 1.00 82.25 108 ASN A O 1
ATOM 874 N N . GLN A 1 109 ? -3.472 6.742 17.440 1.00 76.50 109 GLN A N 1
ATOM 875 C CA . GLN A 1 109 ? -4.894 6.529 17.709 1.00 76.50 109 GLN A CA 1
ATOM 876 C C . GLN A 1 109 ? -5.133 5.391 18.707 1.00 76.50 109 GLN A C 1
ATOM 878 O O . GLN A 1 109 ? -6.113 5.463 19.447 1.00 76.50 109 GLN A O 1
ATOM 883 N N . GLN A 1 110 ? -4.274 4.365 18.736 1.00 75.62 110 GLN A N 1
ATOM 884 C CA . GLN A 1 110 ? -4.308 3.280 19.724 1.00 75.62 110 GLN A CA 1
ATOM 885 C C . GLN A 1 110 ? -3.734 3.689 21.084 1.00 75.62 110 GLN A C 1
ATOM 887 O O . GLN A 1 110 ? -4.348 3.372 22.095 1.00 75.62 110 GLN A O 1
ATOM 892 N N . SER A 1 111 ? -2.595 4.384 21.105 1.00 74.25 111 SER A N 1
ATOM 893 C CA . SER A 1 111 ? -1.852 4.773 22.312 1.00 74.25 111 SER A CA 1
ATOM 894 C C . SER A 1 111 ? -2.594 5.808 23.156 1.00 74.25 111 SER A C 1
ATOM 896 O O . SER A 1 111 ? -2.669 5.663 24.368 1.00 74.25 111 SER A O 1
ATOM 898 N N . ASN A 1 112 ? -3.282 6.773 22.530 1.00 60.06 112 ASN A N 1
ATOM 899 C CA . ASN A 1 112 ? -4.164 7.731 23.222 1.00 60.06 112 ASN A CA 1
ATOM 900 C C . ASN A 1 112 ? -5.403 7.075 23.891 1.00 60.06 112 ASN A C 1
ATOM 902 O O . ASN A 1 112 ? -6.390 7.753 24.172 1.00 60.06 112 ASN A O 1
ATOM 906 N N . ARG A 1 113 ? -5.406 5.748 24.069 1.00 52.78 113 ARG A N 1
ATOM 907 C CA . ARG A 1 113 ? -6.473 4.946 24.686 1.00 52.78 113 ARG A CA 1
ATOM 908 C C . ARG A 1 113 ? -6.006 4.138 25.900 1.00 52.78 113 ARG A C 1
ATOM 910 O O . ARG A 1 113 ? -6.881 3.604 26.579 1.00 52.78 113 ARG A O 1
ATOM 917 N N . THR A 1 114 ? -4.698 3.981 26.117 1.00 49.09 114 THR A N 1
ATOM 918 C CA . THR A 1 114 ? -4.118 3.462 27.373 1.00 49.09 114 THR A CA 1
ATOM 919 C C . THR A 1 114 ? -3.864 4.611 28.321 1.00 49.09 114 THR A C 1
ATOM 921 O O . THR A 1 114 ? -4.226 4.463 29.505 1.00 49.09 114 THR A O 1
#